Protein AF-A0A0C5XQS7-F1 (afdb_monomer_lite)

Structure (mmCIF, N/CA/C/O backbone):
data_AF-A0A0C5XQS7-F1
#
_entry.id   AF-A0A0C5XQS7-F1
#
loop_
_atom_site.group_PDB
_atom_site.id
_atom_site.type_symbol
_atom_site.label_atom_id
_atom_site.label_alt_id
_atom_site.label_comp_id
_atom_site.label_asym_id
_atom_site.label_entity_id
_atom_site.label_seq_id
_atom_site.pdbx_PDB_ins_code
_atom_site.Cartn_x
_atom_site.Cartn_y
_atom_site.Cartn_z
_atom_site.occupancy
_atom_site.B_iso_or_equiv
_atom_site.auth_seq_id
_atom_site.auth_comp_id
_atom_site.auth_asym_id
_atom_site.auth_atom_id
_atom_site.pdbx_PDB_model_num
ATOM 1 N N . MET A 1 1 ? -10.582 -86.153 -12.469 1.00 36.62 1 MET A N 1
ATOM 2 C CA . MET A 1 1 ? -10.926 -86.453 -11.062 1.00 36.62 1 MET A CA 1
ATOM 3 C C . MET A 1 1 ? -11.715 -85.274 -10.501 1.00 36.62 1 MET A C 1
ATOM 5 O O . MET A 1 1 ? -11.210 -84.162 -10.511 1.00 36.62 1 MET A O 1
ATOM 9 N N . LYS A 1 2 ? -12.982 -85.520 -10.139 1.00 46.34 2 LYS A N 1
ATOM 10 C CA . LYS A 1 2 ? -13.904 -84.627 -9.406 1.00 46.34 2 LYS A CA 1
ATOM 11 C C . LYS A 1 2 ? -13.513 -84.596 -7.933 1.00 46.34 2 LYS A C 1
ATOM 13 O O . LYS A 1 2 ? -13.362 -85.699 -7.440 1.00 46.34 2 LYS A O 1
ATOM 18 N N . TRP A 1 3 ? -13.504 -83.434 -7.273 1.00 30.58 3 TRP A N 1
ATOM 19 C CA . TRP A 1 3 ? -13.886 -83.211 -5.857 1.00 30.58 3 TRP A CA 1
ATOM 20 C C . TRP A 1 3 ? -14.180 -81.699 -5.713 1.00 30.58 3 TRP A C 1
ATOM 22 O O . TRP A 1 3 ? -13.310 -80.886 -5.998 1.00 30.58 3 TRP A O 1
ATOM 32 N N . SER A 1 4 ? -15.439 -81.256 -5.644 1.00 37.06 4 SER A N 1
ATOM 33 C CA . SER A 1 4 ? -16.360 -81.236 -4.487 1.00 37.06 4 SER A CA 1
ATOM 34 C C . SER A 1 4 ? -16.027 -80.131 -3.475 1.00 37.06 4 SER A C 1
ATOM 36 O O . SER A 1 4 ? -15.022 -80.192 -2.776 1.00 37.06 4 SER A O 1
ATOM 38 N N . ALA A 1 5 ? -16.911 -79.129 -3.412 1.00 50.88 5 ALA A N 1
ATOM 39 C CA . ALA A 1 5 ? -16.928 -78.041 -2.433 1.00 50.88 5 ALA A CA 1
ATOM 40 C C . ALA A 1 5 ? -17.350 -78.514 -1.029 1.00 50.88 5 ALA A C 1
ATOM 42 O O . ALA A 1 5 ? -18.028 -79.537 -0.909 1.00 50.88 5 ALA A O 1
ATOM 43 N N . PRO A 1 6 ? -17.067 -77.709 0.012 1.00 53.44 6 PRO A N 1
ATOM 44 C CA . PRO A 1 6 ? -17.957 -77.626 1.172 1.00 53.44 6 PRO A CA 1
ATOM 45 C C . PRO A 1 6 ? -18.163 -76.135 1.598 1.00 53.44 6 PRO A C 1
ATOM 47 O O . PRO A 1 6 ? -17.759 -75.234 0.860 1.00 53.44 6 PRO A O 1
ATOM 50 N N . PRO A 1 7 ? -18.911 -75.803 2.671 1.00 48.75 7 PRO A N 1
ATOM 51 C CA . PRO A 1 7 ? -20.160 -75.063 2.524 1.00 48.75 7 PRO A CA 1
ATOM 52 C C . PRO A 1 7 ? -20.148 -73.685 3.216 1.00 48.75 7 PRO A C 1
ATOM 54 O O . PRO A 1 7 ? -19.332 -73.381 4.077 1.00 48.75 7 PRO A O 1
ATOM 57 N N . VAL A 1 8 ? -21.129 -72.870 2.824 1.00 50.94 8 VAL A N 1
ATOM 58 C CA . VAL A 1 8 ? -21.847 -71.834 3.590 1.00 50.94 8 VAL A CA 1
ATOM 59 C C . VAL A 1 8 ? -21.204 -71.349 4.903 1.00 50.94 8 VAL A C 1
ATOM 61 O O . VAL A 1 8 ? -21.336 -71.976 5.949 1.00 50.94 8 VAL A O 1
ATOM 64 N N . ALA A 1 9 ? -20.729 -70.102 4.890 1.00 40.94 9 ALA A N 1
ATOM 65 C CA . ALA A 1 9 ? -20.755 -69.233 6.065 1.00 40.94 9 ALA A CA 1
ATOM 66 C C . ALA A 1 9 ? -21.506 -67.939 5.721 1.00 40.94 9 ALA A C 1
ATOM 68 O O . ALA A 1 9 ? -20.942 -66.925 5.318 1.00 40.94 9 ALA A O 1
ATOM 69 N N . ARG A 1 10 ? -22.829 -68.001 5.889 1.00 50.03 10 ARG A N 1
ATOM 70 C CA . ARG A 1 10 ? -23.712 -66.843 6.064 1.00 50.03 10 ARG A CA 1
ATOM 71 C C . ARG A 1 10 ? -23.214 -66.047 7.276 1.00 50.03 10 ARG A C 1
ATOM 73 O O . ARG A 1 10 ? -23.346 -66.531 8.396 1.00 50.03 10 ARG A O 1
ATOM 80 N N . LYS A 1 11 ? -22.726 -64.820 7.087 1.00 43.22 11 LYS A N 1
ATOM 81 C CA . LYS A 1 11 ? -22.719 -63.807 8.153 1.00 43.22 11 LYS A CA 1
ATOM 82 C C . LYS A 1 11 ? -23.134 -62.443 7.604 1.00 43.22 11 LYS A C 1
ATOM 84 O O . LYS A 1 11 ? -22.371 -61.753 6.946 1.00 43.22 11 LYS A O 1
ATOM 89 N N . PHE A 1 12 ? -24.399 -62.135 7.881 1.00 37.84 12 PHE A N 1
ATOM 90 C CA . PHE A 1 12 ? -24.913 -60.834 8.301 1.00 37.84 12 PHE A CA 1
ATOM 91 C C . PHE A 1 12 ? -24.369 -59.590 7.589 1.00 37.84 12 PHE A C 1
ATOM 93 O O . PHE A 1 12 ? -23.399 -58.959 8.001 1.00 37.84 12 PHE A O 1
ATOM 100 N N . SER A 1 13 ? -25.132 -59.145 6.594 1.00 49.50 13 SER A N 1
ATOM 101 C CA . SER A 1 13 ? -25.256 -57.729 6.269 1.00 49.50 13 SER A CA 1
ATOM 102 C C . SER A 1 13 ? -25.958 -57.025 7.432 1.00 49.50 13 SER A C 1
ATOM 104 O O . SER A 1 13 ? -27.162 -57.187 7.564 1.00 49.50 13 SER A O 1
ATOM 106 N N . LEU A 1 14 ? -25.237 -56.284 8.276 1.00 47.97 14 LEU A N 1
ATOM 107 C CA . LEU A 1 14 ? -25.772 -55.220 9.147 1.00 47.97 14 LEU A CA 1
ATOM 108 C C . LEU A 1 14 ? -24.596 -54.537 9.857 1.00 47.97 14 LEU A C 1
ATOM 110 O O . LEU A 1 14 ? -24.114 -54.994 10.884 1.00 47.97 14 LEU A O 1
ATOM 114 N N . GLY A 1 15 ? -24.105 -53.443 9.279 1.00 43.59 15 GLY A N 1
ATOM 115 C CA . GLY A 1 15 ? -23.045 -52.641 9.902 1.00 43.59 15 GLY A CA 1
ATOM 116 C C . GLY A 1 15 ? -22.706 -51.346 9.167 1.00 43.59 15 GLY A C 1
ATOM 117 O O . GLY A 1 15 ? -22.199 -50.409 9.764 1.00 43.59 15 GLY A O 1
ATOM 118 N N . ALA A 1 16 ? -23.059 -51.216 7.887 1.00 44.06 16 ALA A N 1
ATOM 119 C CA . ALA A 1 16 ? -22.638 -50.072 7.073 1.00 44.06 16 ALA A CA 1
ATOM 120 C C . ALA A 1 16 ? -23.610 -48.868 7.061 1.00 44.06 16 ALA A C 1
ATOM 122 O O . ALA A 1 16 ? -23.605 -48.099 6.100 1.00 44.06 16 ALA A O 1
ATOM 123 N N . ARG A 1 17 ? -24.477 -48.691 8.074 1.00 45.00 17 ARG A N 1
ATOM 124 C CA . ARG A 1 17 ? -25.422 -47.547 8.113 1.00 45.00 17 ARG A CA 1
ATOM 125 C C . ARG A 1 17 ? -25.330 -46.629 9.331 1.00 45.00 17 ARG A C 1
ATOM 127 O O . ARG A 1 17 ? -25.924 -45.560 9.272 1.00 45.00 17 ARG A O 1
ATOM 134 N N . PHE A 1 18 ? -24.562 -46.963 10.369 1.00 41.91 18 PHE A N 1
ATOM 135 C CA . PHE A 1 18 ? -24.505 -46.133 11.585 1.00 41.91 18 PHE A CA 1
ATOM 136 C C . PHE A 1 18 ? -23.323 -45.150 11.661 1.00 41.91 18 PHE A C 1
ATOM 138 O O . PHE A 1 18 ? -23.345 -44.243 12.484 1.00 41.91 18 PHE A O 1
ATOM 145 N N . ASP A 1 19 ? -22.335 -45.238 10.765 1.00 44.16 19 ASP A N 1
ATOM 146 C CA . ASP A 1 19 ? -21.133 -44.379 10.827 1.00 44.16 19 ASP A CA 1
ATOM 147 C C . ASP A 1 19 ? -21.217 -43.087 9.991 1.00 44.16 19 ASP A C 1
ATOM 149 O O . ASP A 1 19 ? -20.475 -42.127 10.205 1.00 44.16 19 ASP A O 1
ATOM 153 N N . ARG A 1 20 ? -22.134 -43.012 9.015 1.00 42.62 20 ARG A N 1
ATOM 154 C CA . ARG A 1 20 ? -22.239 -41.826 8.139 1.00 42.62 20 ARG A CA 1
ATOM 155 C C . ARG A 1 20 ? -23.001 -40.659 8.757 1.00 42.62 20 ARG A C 1
ATOM 157 O O . ARG A 1 20 ? -22.821 -39.534 8.293 1.00 42.62 20 ARG A O 1
ATOM 164 N N . GLN A 1 21 ? -23.838 -40.902 9.765 1.00 44.25 21 GLN A N 1
ATOM 165 C CA . GLN A 1 21 ? -24.705 -39.862 10.322 1.00 44.25 21 GLN A CA 1
ATOM 166 C C . GLN A 1 21 ? -24.027 -39.075 11.457 1.00 44.25 21 GLN A C 1
ATOM 168 O O . GLN A 1 21 ? -24.190 -37.863 11.511 1.00 44.25 21 GLN A O 1
ATOM 173 N N . GLY A 1 22 ? -23.160 -39.702 12.264 1.00 41.41 22 GLY A N 1
ATOM 174 C CA . GLY A 1 22 ? -22.398 -39.005 13.315 1.00 41.41 22 GLY A CA 1
ATOM 175 C C . GLY A 1 22 ? -21.262 -38.112 12.794 1.00 41.41 22 GLY A C 1
ATOM 176 O O . GLY A 1 22 ? -20.973 -37.062 13.364 1.00 41.41 22 GLY A O 1
ATOM 177 N N . ARG A 1 23 ? -20.642 -38.472 11.661 1.00 43.72 23 ARG A N 1
ATOM 178 C CA . ARG A 1 23 ? -19.501 -37.722 11.101 1.00 43.72 23 ARG A CA 1
ATOM 179 C C . ARG A 1 23 ? -19.906 -36.422 10.388 1.00 43.72 23 ARG A C 1
ATOM 181 O O . ARG A 1 23 ? -19.076 -35.531 10.232 1.00 43.72 23 ARG A O 1
ATOM 188 N N . ARG A 1 24 ? -21.170 -36.291 9.962 1.00 42.47 24 ARG A N 1
ATOM 189 C CA . ARG A 1 24 ? -21.701 -35.051 9.363 1.00 42.47 24 ARG A CA 1
ATOM 190 C C . ARG A 1 24 ? -22.059 -33.995 10.410 1.00 42.47 24 ARG A C 1
ATOM 192 O O . ARG A 1 24 ? -21.851 -32.817 10.138 1.00 42.47 24 ARG A O 1
ATOM 199 N N . SER A 1 25 ? -22.515 -34.402 11.594 1.00 44.28 25 SER A N 1
ATOM 200 C CA . SER A 1 25 ? -22.859 -33.468 12.673 1.00 44.28 25 SER A CA 1
ATOM 201 C C . SER A 1 25 ? -21.610 -32.832 13.303 1.00 44.28 25 SER A C 1
ATOM 203 O O . SER A 1 25 ? -21.549 -31.618 13.432 1.00 44.28 25 SER A O 1
ATOM 205 N N . GLY A 1 26 ? -20.539 -33.602 13.544 1.00 43.22 26 GLY A N 1
ATOM 206 C CA . GLY A 1 26 ? -19.315 -33.067 14.169 1.00 43.22 26 GLY A CA 1
ATOM 207 C C . GLY A 1 26 ? -18.519 -32.054 13.324 1.00 43.22 26 GLY A C 1
ATOM 208 O O . GLY A 1 26 ? -17.901 -31.144 13.870 1.00 43.22 26 GLY A O 1
ATOM 209 N N . LEU A 1 27 ? -18.541 -32.169 11.990 1.00 48.28 27 LEU A N 1
ATOM 210 C CA . LEU A 1 27 ? -17.873 -31.216 11.084 1.00 48.28 27 LEU A CA 1
ATOM 211 C C . LEU A 1 27 ? -18.680 -29.925 10.884 1.00 48.28 27 LEU A C 1
ATOM 213 O O . LEU A 1 27 ? -18.092 -28.850 10.742 1.00 48.28 27 LEU A O 1
ATOM 217 N N . ALA A 1 28 ? -20.014 -30.021 10.893 1.00 48.41 28 ALA A N 1
ATOM 218 C CA . ALA A 1 28 ? -20.889 -28.854 10.866 1.00 48.41 28 ALA A CA 1
ATOM 219 C C . ALA A 1 28 ? -20.729 -28.037 12.155 1.00 48.41 28 ALA A C 1
ATOM 221 O O . ALA A 1 28 ? -20.501 -26.826 12.075 1.00 48.41 28 ALA A O 1
ATOM 222 N N . ASP A 1 29 ? -20.717 -28.717 13.305 1.00 53.66 29 ASP A N 1
ATOM 223 C CA . ASP A 1 29 ? -20.539 -28.098 14.615 1.00 53.66 29 ASP A CA 1
ATOM 224 C C . ASP A 1 29 ? -19.143 -27.478 14.756 1.00 53.66 29 ASP A C 1
ATOM 226 O O . ASP A 1 29 ? -19.046 -26.296 15.061 1.00 53.66 29 ASP A O 1
ATOM 230 N N . ALA A 1 30 ? -18.049 -28.165 14.414 1.00 52.53 30 ALA A N 1
ATOM 231 C CA . ALA A 1 30 ? -16.708 -27.568 14.505 1.00 52.53 30 ALA A CA 1
ATOM 232 C C . ALA A 1 30 ? -16.544 -26.286 13.653 1.00 52.53 30 ALA A C 1
ATOM 234 O O . ALA A 1 30 ? -15.882 -25.333 14.073 1.00 52.53 30 ALA A O 1
ATOM 235 N N . SER A 1 31 ? -17.178 -26.222 12.472 1.00 54.12 31 SER A N 1
ATOM 236 C CA . SER A 1 31 ? -17.165 -25.010 11.639 1.00 54.12 31 SER A CA 1
ATOM 237 C C . SER A 1 31 ? -18.050 -23.892 12.204 1.00 54.12 31 SER A C 1
ATOM 239 O O . SER A 1 31 ? -17.702 -22.715 12.091 1.00 54.12 31 SER A O 1
ATOM 241 N N . ALA A 1 32 ? -19.179 -24.252 12.824 1.00 55.12 32 ALA A N 1
ATOM 242 C CA . ALA A 1 32 ? -20.096 -23.316 13.459 1.00 55.12 32 ALA A CA 1
ATOM 243 C C . ALA A 1 32 ? -19.483 -22.733 14.733 1.00 55.12 32 ALA A C 1
ATOM 245 O O . ALA A 1 32 ? -19.565 -21.528 14.931 1.00 55.12 32 ALA A O 1
ATOM 246 N N . TRP A 1 33 ? -18.778 -23.546 15.521 1.00 54.06 33 TRP A N 1
ATOM 247 C CA . TRP A 1 33 ? -17.999 -23.107 16.673 1.00 54.06 33 TRP A CA 1
ATOM 248 C C . TRP A 1 33 ? -16.859 -22.181 16.247 1.00 54.06 33 TRP A C 1
ATOM 250 O O . TRP A 1 33 ? -16.778 -21.082 16.772 1.00 54.06 33 TRP A O 1
ATOM 260 N N . MET A 1 34 ? -16.059 -22.509 15.223 1.00 57.78 34 MET A N 1
ATOM 261 C CA . MET A 1 34 ? -15.014 -21.586 14.740 1.00 57.78 34 MET A CA 1
ATOM 262 C C . MET A 1 34 ? -15.573 -20.247 14.233 1.00 57.78 34 MET A C 1
ATOM 264 O O . MET A 1 34 ? -14.993 -19.194 14.498 1.00 57.78 34 MET A O 1
ATOM 268 N N . LYS A 1 35 ? -16.718 -20.261 13.540 1.00 58.69 35 LYS A N 1
ATOM 269 C CA . LYS A 1 35 ? -17.396 -19.032 13.096 1.00 58.69 35 LYS A CA 1
ATOM 270 C C . LYS A 1 35 ? -18.009 -18.261 14.263 1.00 58.69 35 LYS A C 1
ATOM 272 O O . LYS A 1 35 ? -17.884 -17.043 14.299 1.00 58.69 35 LYS A O 1
ATOM 277 N N . ALA A 1 36 ? -18.628 -18.948 15.220 1.00 60.62 36 ALA A N 1
ATOM 278 C CA . ALA A 1 36 ? -19.215 -18.346 16.409 1.00 60.62 36 ALA A CA 1
ATOM 279 C C . ALA A 1 36 ? -18.137 -17.744 17.311 1.00 60.62 36 ALA A C 1
ATOM 281 O O . ALA A 1 36 ? -18.306 -16.622 17.761 1.00 60.62 36 ALA A O 1
ATOM 282 N N . THR A 1 37 ? -16.994 -18.407 17.500 1.00 62.12 37 THR A N 1
ATOM 283 C CA . THR A 1 37 ? -15.854 -17.866 18.250 1.00 62.12 37 THR A CA 1
ATOM 284 C C . THR A 1 37 ? -15.210 -16.685 17.519 1.00 62.12 37 THR A C 1
ATOM 286 O O . THR A 1 37 ? -14.879 -15.694 18.159 1.00 62.12 37 THR A O 1
ATOM 289 N N . ALA A 1 38 ? -15.100 -16.719 16.185 1.00 59.88 38 ALA A N 1
ATOM 290 C CA . ALA A 1 38 ? -14.619 -15.573 15.405 1.00 59.88 38 ALA A CA 1
ATOM 291 C C . ALA A 1 38 ? -15.570 -14.361 15.494 1.00 59.88 38 ALA A C 1
ATOM 293 O O . ALA A 1 38 ? -15.118 -13.229 15.666 1.00 59.88 38 ALA A O 1
ATOM 294 N N . LEU A 1 39 ? -16.884 -14.596 15.429 1.00 62.25 39 LEU A N 1
ATOM 295 C CA . LEU A 1 39 ? -17.913 -13.565 15.603 1.00 62.25 39 LEU A CA 1
ATOM 296 C C . LEU A 1 39 ? -17.984 -13.057 17.050 1.00 62.25 39 LEU A C 1
ATOM 298 O O . LEU A 1 39 ? -18.188 -11.868 17.271 1.00 62.25 39 LEU A O 1
ATOM 302 N N . PHE A 1 40 ? -17.757 -13.928 18.031 1.00 59.16 40 PHE A N 1
ATOM 303 C CA . PHE A 1 40 ? -17.725 -13.589 19.450 1.00 59.16 40 PHE A CA 1
ATOM 304 C C . PHE A 1 40 ? -16.472 -12.786 19.817 1.00 59.16 40 PHE A C 1
ATOM 306 O O . PHE A 1 40 ? -16.584 -11.818 20.556 1.00 59.16 40 PHE A O 1
ATOM 313 N N . CYS A 1 41 ? -15.306 -13.079 19.230 1.00 56.75 41 CYS A N 1
ATOM 314 C CA . CYS A 1 41 ? -14.123 -12.216 19.340 1.00 56.75 41 CYS A CA 1
ATOM 315 C C . CYS A 1 41 ? -14.360 -10.835 18.710 1.00 56.75 41 CYS A C 1
ATOM 317 O O . CYS A 1 41 ? -13.947 -9.827 19.275 1.00 56.75 41 CYS A O 1
ATOM 319 N N . LEU A 1 42 ? -15.060 -10.761 17.573 1.00 58.41 42 LEU A N 1
ATOM 320 C CA . LEU A 1 42 ? -15.437 -9.480 16.962 1.00 58.41 42 LEU A CA 1
ATOM 321 C C . LEU A 1 42 ? -16.422 -8.685 17.836 1.00 58.41 42 LEU A C 1
ATOM 323 O O . LEU A 1 42 ? -16.305 -7.463 17.919 1.00 58.41 42 LEU A O 1
ATOM 327 N N . ALA A 1 43 ? -17.358 -9.369 18.500 1.00 58.41 43 ALA A N 1
ATOM 328 C CA . ALA A 1 43 ? -18.363 -8.754 19.366 1.00 58.41 43 ALA A CA 1
ATOM 329 C C . ALA A 1 43 ? -17.815 -8.350 20.746 1.00 58.41 43 ALA A C 1
ATOM 331 O O . ALA A 1 43 ? -18.192 -7.299 21.259 1.00 58.41 43 ALA A O 1
ATOM 332 N N . LEU A 1 44 ? -16.922 -9.149 21.340 1.00 57.44 44 LEU A N 1
ATOM 333 C CA . LEU A 1 44 ? -16.369 -8.896 22.672 1.00 57.44 44 LEU A CA 1
ATOM 334 C C . LEU A 1 44 ? -15.140 -7.988 22.674 1.00 57.44 44 LEU A C 1
ATOM 336 O O . LEU A 1 44 ? -14.973 -7.221 23.618 1.00 57.44 44 LEU A O 1
ATOM 340 N N . CYS A 1 45 ? -14.264 -8.059 21.665 1.00 54.34 45 CYS A N 1
ATOM 341 C CA . CYS A 1 45 ? -13.009 -7.307 21.714 1.00 54.34 45 CYS A CA 1
ATOM 342 C C . CYS A 1 45 ? -13.100 -5.887 21.157 1.00 54.34 45 CYS A C 1
ATOM 344 O O . CYS A 1 45 ? -12.117 -5.163 21.287 1.00 54.34 45 CYS A O 1
ATOM 346 N N . ALA A 1 46 ? -14.204 -5.476 20.517 1.00 52.41 46 ALA A N 1
ATOM 347 C CA . ALA A 1 46 ? -14.271 -4.191 19.808 1.00 52.41 46 ALA A CA 1
ATOM 348 C C . ALA A 1 46 ? -12.977 -3.907 19.010 1.00 52.41 46 ALA A C 1
ATOM 350 O O . ALA A 1 46 ? -12.513 -2.769 18.945 1.00 52.41 46 ALA A O 1
ATOM 351 N N . CYS A 1 47 ? -12.368 -4.959 18.436 1.00 58.00 47 CYS A N 1
ATOM 352 C CA . CYS A 1 47 ? -11.170 -4.868 17.613 1.00 58.00 47 CYS A CA 1
ATOM 353 C C . CYS A 1 47 ? -11.580 -4.207 16.304 1.00 58.00 47 CYS A C 1
ATOM 355 O O . CYS A 1 47 ? -11.784 -4.869 15.287 1.00 58.00 47 CYS A O 1
ATOM 357 N N . ARG A 1 48 ? -11.778 -2.890 16.344 1.00 63.78 48 ARG A N 1
ATOM 358 C CA . ARG A 1 48 ? -11.876 -2.105 15.131 1.00 63.78 48 ARG A CA 1
ATOM 359 C C . ARG A 1 48 ? -10.499 -2.172 14.483 1.00 63.78 48 ARG A C 1
ATOM 361 O O . ARG A 1 48 ? -9.541 -1.726 15.118 1.00 63.78 48 ARG A O 1
ATOM 368 N N . PRO A 1 49 ? -10.386 -2.764 13.281 1.00 73.12 49 PRO A N 1
ATOM 369 C CA . PRO A 1 49 ? -9.131 -2.726 12.555 1.00 73.12 49 PRO A CA 1
ATOM 370 C C . PRO A 1 49 ? -8.730 -1.265 12.396 1.00 73.12 49 PRO A C 1
ATOM 372 O O . PRO A 1 49 ? -9.590 -0.396 12.197 1.00 73.12 49 PRO A O 1
ATOM 375 N N . SER A 1 50 ? -7.437 -1.003 12.526 1.00 84.25 50 SER A N 1
ATOM 376 C CA . SER A 1 50 ? -6.930 0.351 12.368 1.00 84.25 50 SER A CA 1
ATOM 377 C C . SER A 1 50 ? -7.155 0.839 10.928 1.00 84.25 50 SER A C 1
ATOM 379 O O . SER A 1 50 ? -7.404 0.048 10.010 1.00 84.25 50 SER A O 1
ATOM 381 N N . GLU A 1 51 ? -7.123 2.151 10.704 1.00 85.94 51 GLU A N 1
ATOM 382 C CA . GLU A 1 51 ? -7.331 2.718 9.367 1.00 85.94 51 GLU A CA 1
ATOM 383 C C . GLU A 1 51 ? -6.277 2.185 8.379 1.00 85.94 51 GLU A C 1
ATOM 385 O O . GLU A 1 51 ? -6.601 1.824 7.244 1.00 85.94 51 GLU A O 1
ATOM 390 N N . ALA A 1 52 ? -5.031 2.047 8.837 1.00 88.06 52 ALA A N 1
ATOM 391 C CA . ALA A 1 52 ? -3.921 1.478 8.090 1.00 88.06 52 ALA A CA 1
ATOM 392 C C . ALA A 1 52 ? -4.110 -0.018 7.809 1.00 88.06 52 ALA A C 1
ATOM 394 O O . ALA A 1 52 ? -3.802 -0.467 6.703 1.00 88.06 52 ALA A O 1
ATOM 395 N N . GLU A 1 53 ? -4.655 -0.792 8.754 1.00 91.06 53 GLU A N 1
ATOM 396 C CA . GLU A 1 53 ? -4.993 -2.202 8.519 1.00 91.06 53 GLU A CA 1
ATOM 397 C C . GLU A 1 53 ? -6.087 -2.354 7.471 1.00 91.06 53 GLU A C 1
ATOM 399 O O . GLU A 1 53 ? -5.959 -3.171 6.555 1.00 91.06 53 GLU A O 1
ATOM 404 N N . LEU A 1 54 ? -7.140 -1.542 7.568 1.00 90.56 54 LEU A N 1
ATOM 405 C CA . LEU A 1 54 ? -8.228 -1.547 6.601 1.00 90.56 54 LEU A CA 1
ATOM 406 C C . LEU A 1 54 ? -7.717 -1.167 5.203 1.00 90.56 54 LEU A C 1
ATOM 408 O O . LEU A 1 54 ? -8.112 -1.783 4.210 1.00 90.56 54 LEU A O 1
ATOM 412 N N . LEU A 1 55 ? -6.831 -0.172 5.120 1.00 90.50 55 LEU A N 1
ATOM 413 C CA . LEU A 1 55 ? -6.212 0.264 3.872 1.00 90.50 55 LEU A CA 1
ATOM 414 C C . LEU A 1 55 ? -5.331 -0.839 3.268 1.00 90.50 55 LEU A C 1
ATOM 416 O O . LEU A 1 55 ? -5.488 -1.174 2.093 1.00 90.50 55 LEU A O 1
ATOM 420 N N . GLU A 1 56 ? -4.459 -1.456 4.071 1.00 90.94 56 GLU A N 1
ATOM 421 C CA . GLU A 1 56 ? -3.592 -2.554 3.629 1.00 90.94 56 GLU A CA 1
ATOM 422 C C . GLU A 1 56 ? -4.419 -3.767 3.167 1.00 90.94 56 GLU A C 1
ATOM 424 O O . GLU A 1 56 ? -4.100 -4.387 2.149 1.00 90.94 56 GLU A O 1
ATOM 429 N N . GLN A 1 57 ? -5.519 -4.082 3.858 1.00 90.75 57 GLN A N 1
ATOM 430 C CA . GLN A 1 57 ? -6.414 -5.177 3.489 1.00 90.75 57 GLN A CA 1
ATOM 431 C C . GLN A 1 57 ? -7.177 -4.892 2.190 1.00 90.75 57 GLN A C 1
ATOM 433 O O . GLN A 1 57 ? -7.261 -5.772 1.331 1.00 90.75 57 GLN A O 1
ATOM 438 N N . LYS A 1 58 ? -7.717 -3.678 2.021 1.00 90.00 58 LYS A N 1
ATOM 439 C CA . LYS A 1 58 ? -8.401 -3.269 0.783 1.00 90.00 58 LYS A CA 1
ATOM 440 C C . LYS A 1 58 ? -7.462 -3.341 -0.413 1.00 90.00 58 LYS A C 1
ATOM 442 O O . LYS A 1 58 ? -7.843 -3.905 -1.434 1.00 90.00 58 LYS A O 1
ATOM 447 N N . TYR A 1 59 ? -6.241 -2.836 -0.259 1.00 90.50 59 TYR A N 1
ATOM 448 C CA . TYR A 1 59 ? -5.225 -2.882 -1.304 1.00 90.50 59 TYR A CA 1
ATOM 449 C C . TYR A 1 59 ? -4.828 -4.318 -1.663 1.00 90.50 59 TYR A C 1
ATOM 451 O O . TYR A 1 59 ? -4.821 -4.685 -2.832 1.00 90.50 59 TYR A O 1
ATOM 459 N N . ARG A 1 60 ? -4.566 -5.185 -0.676 1.00 89.75 60 ARG A N 1
ATOM 460 C CA . ARG A 1 60 ? -4.281 -6.601 -0.971 1.00 89.75 60 ARG A CA 1
ATOM 461 C C . ARG A 1 60 ? -5.431 -7.267 -1.708 1.00 89.75 60 ARG A C 1
ATOM 463 O O . ARG A 1 60 ? -5.211 -7.920 -2.719 1.00 89.75 60 AR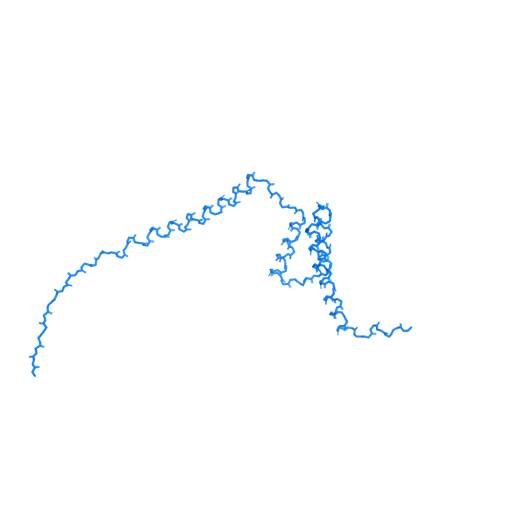G A O 1
ATOM 470 N N . ARG A 1 61 ? -6.660 -7.040 -1.245 1.00 90.81 61 ARG A N 1
ATOM 471 C CA . ARG A 1 61 ? -7.853 -7.597 -1.876 1.00 90.81 61 ARG A CA 1
ATOM 472 C C . ARG A 1 61 ? -8.038 -7.084 -3.306 1.00 90.81 61 ARG A C 1
ATOM 474 O O . ARG A 1 61 ? -8.478 -7.854 -4.152 1.00 90.81 61 ARG A O 1
ATOM 481 N N . SER A 1 62 ? -7.713 -5.822 -3.594 1.00 87.00 62 SER A N 1
ATOM 482 C CA . SER A 1 62 ? -7.811 -5.291 -4.957 1.00 87.00 62 SER A CA 1
ATOM 483 C C . SER A 1 62 ? -6.752 -5.887 -5.884 1.00 87.00 62 SER A C 1
ATOM 485 O O . SER A 1 62 ? -7.068 -6.231 -7.022 1.00 87.00 62 SER A O 1
ATOM 487 N N . VAL A 1 63 ? -5.531 -6.091 -5.387 1.00 89.19 63 VAL A N 1
ATOM 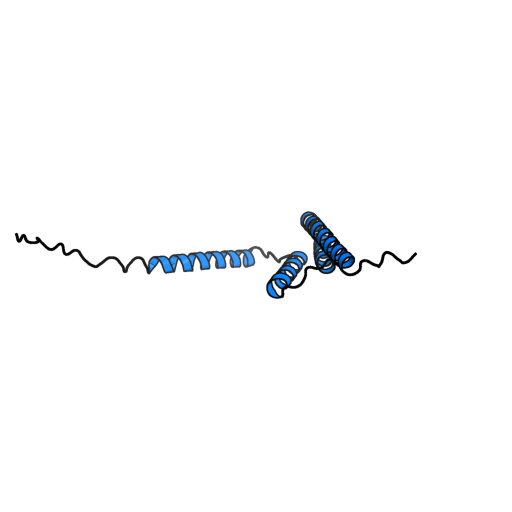488 C CA . VAL A 1 63 ? -4.463 -6.796 -6.109 1.00 89.19 63 VAL A CA 1
ATOM 489 C C . VAL A 1 63 ? -4.859 -8.246 -6.391 1.00 89.19 63 VAL A C 1
ATOM 491 O O . VAL A 1 63 ? -4.702 -8.702 -7.519 1.00 89.19 63 VAL A O 1
ATOM 494 N N . ASP A 1 64 ? -5.412 -8.952 -5.403 1.00 89.81 64 ASP A N 1
ATOM 495 C CA . ASP A 1 64 ? -5.764 -10.369 -5.532 1.00 89.81 64 ASP A CA 1
ATOM 496 C C . ASP A 1 64 ? -6.966 -10.596 -6.467 1.00 89.81 64 ASP A C 1
ATOM 498 O O . ASP A 1 64 ? -6.958 -11.533 -7.260 1.00 89.81 64 ASP A O 1
ATOM 502 N N . ILE A 1 65 ? -7.999 -9.746 -6.392 1.00 86.81 65 ILE A N 1
ATOM 503 C CA . ILE A 1 65 ? -9.234 -9.907 -7.182 1.00 86.81 65 ILE A CA 1
ATOM 504 C C . ILE A 1 65 ? -9.086 -9.332 -8.590 1.00 86.81 65 ILE A C 1
ATOM 506 O O . ILE A 1 65 ? -9.495 -9.964 -9.560 1.00 86.81 65 ILE A O 1
ATOM 510 N N . TYR A 1 66 ? -8.544 -8.120 -8.705 1.00 85.00 66 TYR A N 1
ATOM 511 C CA . TYR A 1 66 ? -8.520 -7.382 -9.970 1.00 85.00 66 TYR A CA 1
ATOM 512 C C . TYR A 1 66 ? -7.162 -7.449 -10.668 1.00 85.00 66 TYR A C 1
ATOM 514 O O . TYR A 1 66 ? -6.977 -6.811 -11.702 1.00 85.00 66 TYR A O 1
ATOM 522 N N . GLY A 1 67 ? -6.190 -8.171 -10.101 1.00 82.69 67 GLY A N 1
ATOM 523 C CA . GLY A 1 67 ? -4.840 -8.254 -10.654 1.00 82.69 67 GLY A CA 1
ATOM 524 C C . GLY A 1 67 ? -4.137 -6.896 -10.728 1.00 82.69 67 GLY A C 1
ATOM 525 O O . GLY A 1 67 ? -3.239 -6.721 -11.553 1.00 82.69 67 GLY A O 1
ATOM 526 N N . GLN A 1 68 ? -4.552 -5.915 -9.912 1.00 78.88 68 GLN A N 1
ATOM 527 C CA . GLN A 1 68 ? -3.962 -4.578 -9.931 1.00 78.88 68 GLN A CA 1
ATOM 528 C C . GLN A 1 68 ? -2.451 -4.659 -9.690 1.00 78.88 68 GLN A C 1
ATOM 530 O O . GLN A 1 68 ? -1.971 -5.371 -8.802 1.00 78.88 68 GLN A O 1
ATOM 535 N N . ARG A 1 69 ? -1.676 -3.914 -10.487 1.00 76.94 69 ARG A N 1
ATOM 536 C CA . ARG A 1 69 ? -0.234 -3.806 -10.262 1.00 76.94 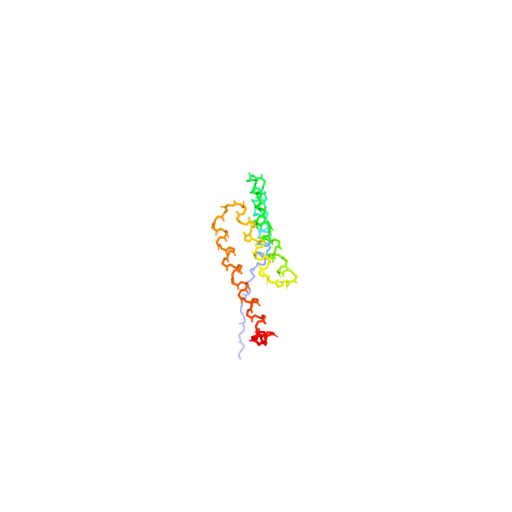69 ARG A CA 1
ATOM 537 C C . ARG A 1 69 ? 0.003 -3.093 -8.943 1.00 76.94 69 ARG A C 1
ATOM 539 O O . ARG A 1 69 ? -0.530 -2.017 -8.711 1.00 76.94 69 ARG A O 1
ATOM 546 N N . ARG A 1 70 ? 0.879 -3.675 -8.126 1.00 85.75 70 ARG A N 1
ATOM 547 C CA . ARG A 1 70 ? 1.401 -2.983 -6.952 1.00 85.75 70 ARG A CA 1
ATOM 548 C C . ARG A 1 70 ? 2.178 -1.756 -7.403 1.00 85.75 70 ARG A C 1
ATOM 550 O O . ARG A 1 70 ? 3.100 -1.929 -8.203 1.00 85.75 70 ARG A O 1
ATOM 557 N N . SER A 1 71 ? 1.842 -0.581 -6.881 1.00 90.81 71 SER A N 1
ATOM 558 C CA . SER A 1 71 ? 2.554 0.653 -7.204 1.00 90.81 71 SER A CA 1
ATOM 559 C C . SER A 1 71 ? 3.352 1.208 -6.030 1.00 90.81 71 SER A C 1
ATOM 561 O O . SER A 1 71 ? 3.030 0.967 -4.864 1.00 90.81 71 SER A O 1
ATOM 563 N N . CYS A 1 72 ? 4.419 1.949 -6.334 1.00 93.12 72 CYS A N 1
ATOM 564 C CA . CYS A 1 72 ? 5.171 2.716 -5.342 1.00 93.12 72 CYS A CA 1
ATOM 565 C C . CYS A 1 72 ? 4.255 3.697 -4.595 1.00 93.12 72 CYS A C 1
ATOM 567 O O . CYS A 1 72 ? 4.354 3.833 -3.375 1.00 93.12 72 CYS A O 1
ATOM 569 N N . ALA A 1 73 ? 3.323 4.331 -5.314 1.00 91.81 73 ALA A N 1
ATOM 570 C CA . ALA A 1 73 ? 2.367 5.275 -4.748 1.00 91.81 73 ALA A CA 1
ATOM 571 C C . ALA A 1 73 ? 1.411 4.609 -3.743 1.00 91.81 73 ALA A C 1
ATOM 573 O O . ALA A 1 73 ? 1.192 5.149 -2.659 1.00 91.81 73 ALA A O 1
ATOM 574 N N . ASP A 1 74 ? 0.899 3.416 -4.052 1.00 91.06 74 ASP A N 1
ATOM 575 C CA . ASP A 1 74 ? -0.009 2.691 -3.155 1.00 91.06 74 ASP A CA 1
ATOM 576 C C . ASP A 1 74 ? 0.700 2.224 -1.878 1.00 91.06 74 ASP A C 1
ATOM 578 O O . ASP A 1 74 ? 0.187 2.399 -0.771 1.00 91.06 74 ASP A O 1
ATOM 582 N N . GLU A 1 75 ? 1.917 1.681 -2.000 1.00 93.44 75 GLU A N 1
ATOM 583 C CA . GLU A 1 75 ? 2.717 1.315 -0.823 1.00 93.44 75 GLU A CA 1
ATOM 584 C C . GLU A 1 75 ? 3.066 2.556 0.017 1.00 93.44 75 GLU A C 1
ATOM 586 O O . GLU A 1 75 ? 3.063 2.485 1.246 1.00 93.44 75 GLU A O 1
ATOM 591 N N . HIS A 1 76 ? 3.288 3.717 -0.610 1.00 95.00 76 HIS A N 1
ATOM 592 C CA . HIS A 1 76 ? 3.514 4.978 0.097 1.00 95.00 76 HIS A CA 1
ATOM 593 C C . HIS A 1 76 ? 2.284 5.439 0.897 1.00 95.00 76 HIS A C 1
ATOM 595 O O . HIS A 1 76 ? 2.431 5.943 2.015 1.00 95.00 76 HIS A O 1
ATOM 601 N N . LEU A 1 77 ? 1.069 5.245 0.369 1.00 93.62 77 LEU A N 1
ATOM 602 C CA . LEU A 1 77 ? -0.175 5.530 1.096 1.00 93.62 77 LEU A CA 1
ATOM 603 C C . LEU A 1 77 ? -0.312 4.642 2.340 1.00 93.62 77 LEU A C 1
ATOM 605 O O . LEU A 1 77 ? -0.607 5.150 3.423 1.00 93.62 77 LEU A O 1
ATOM 609 N N . ILE A 1 78 ? -0.016 3.346 2.212 1.00 94.00 78 ILE A N 1
ATOM 610 C CA . ILE A 1 78 ? -0.022 2.401 3.339 1.00 94.00 78 ILE A CA 1
ATOM 611 C C . ILE A 1 78 ? 1.027 2.800 4.381 1.00 94.00 78 ILE A C 1
ATOM 613 O O . ILE A 1 78 ? 0.736 2.843 5.576 1.00 94.00 78 ILE A O 1
ATOM 617 N N . THR A 1 79 ? 2.237 3.159 3.949 1.00 95.31 79 THR A N 1
ATOM 618 C CA . THR A 1 79 ? 3.286 3.647 4.849 1.00 95.31 79 THR A CA 1
ATOM 619 C C . THR A 1 79 ? 2.855 4.902 5.610 1.00 95.31 79 THR A C 1
ATOM 621 O O . THR A 1 79 ? 3.063 4.984 6.822 1.00 95.31 79 THR A O 1
ATOM 624 N N . LYS A 1 80 ? 2.241 5.881 4.932 1.00 95.12 80 LYS A N 1
ATOM 625 C CA . LYS A 1 80 ? 1.728 7.101 5.574 1.00 95.12 80 LYS A CA 1
ATOM 626 C C . LYS A 1 80 ? 0.633 6.797 6.594 1.00 95.12 80 LYS A C 1
ATOM 628 O O . LYS A 1 80 ? 0.624 7.424 7.650 1.00 95.12 80 LYS A O 1
ATOM 633 N N . ALA A 1 81 ? -0.250 5.842 6.310 1.00 94.12 81 ALA A N 1
ATOM 634 C CA . ALA A 1 81 ? -1.275 5.416 7.258 1.00 94.12 81 ALA A CA 1
ATOM 635 C C . ALA A 1 81 ? -0.641 4.827 8.530 1.00 94.12 81 ALA A C 1
ATOM 637 O O . ALA A 1 81 ? -0.937 5.279 9.633 1.00 94.12 81 ALA A O 1
ATOM 638 N N . TRP A 1 82 ? 0.337 3.925 8.384 1.00 95.12 82 TRP A N 1
ATOM 639 C CA . TRP A 1 82 ? 1.066 3.370 9.529 1.00 95.12 82 TRP A CA 1
ATOM 640 C C . TRP A 1 82 ? 1.867 4.414 10.318 1.00 95.12 82 TRP A C 1
ATOM 642 O O . TRP A 1 82 ? 2.007 4.286 11.534 1.00 95.12 82 TRP A O 1
ATOM 652 N N . ALA A 1 83 ? 2.378 5.454 9.650 1.00 93.75 83 ALA A N 1
ATO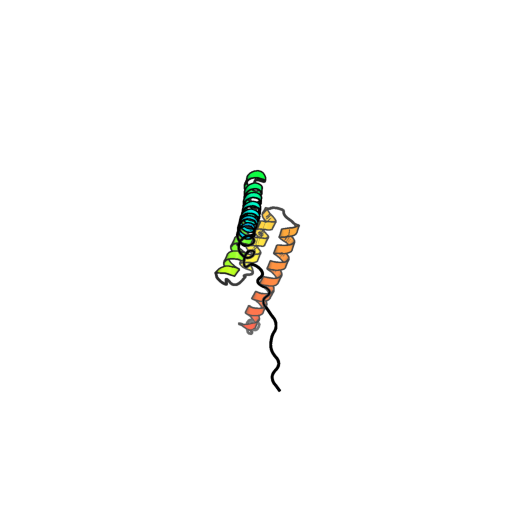M 653 C CA . ALA A 1 83 ? 3.052 6.569 10.313 1.00 93.75 83 ALA A CA 1
ATOM 654 C C . ALA A 1 83 ? 2.090 7.392 11.187 1.00 93.75 83 ALA A C 1
ATOM 656 O O . ALA A 1 83 ? 2.451 7.756 12.303 1.00 93.75 83 ALA A O 1
ATOM 657 N N . ARG A 1 84 ? 0.866 7.656 10.704 1.00 93.62 84 ARG A N 1
ATOM 658 C CA . ARG A 1 84 ? -0.168 8.400 11.451 1.00 93.62 84 ARG A CA 1
ATOM 659 C C . ARG A 1 84 ? -0.638 7.658 12.697 1.00 93.62 84 ARG A C 1
ATOM 661 O O . ARG A 1 84 ? -0.909 8.287 13.709 1.00 93.62 84 ARG A O 1
ATOM 668 N N . GLU A 1 85 ? -0.695 6.332 12.632 1.00 91.44 85 GLU A N 1
ATOM 669 C CA . GLU A 1 85 ? -1.094 5.490 13.765 1.00 91.44 85 GLU A CA 1
ATOM 670 C C . GLU A 1 85 ? -0.002 5.323 14.829 1.00 91.44 85 GLU A C 1
ATOM 672 O O . GLU A 1 85 ? -0.257 4.755 15.888 1.00 91.44 85 GLU A O 1
ATOM 677 N N . GLY A 1 86 ? 1.229 5.771 14.562 1.00 90.81 86 GLY A N 1
ATOM 678 C CA . GLY A 1 86 ? 2.345 5.645 15.502 1.00 90.81 86 GLY A CA 1
ATOM 679 C C . GLY A 1 86 ? 2.885 4.218 15.661 1.00 90.81 86 GLY A C 1
ATOM 680 O O . GLY A 1 86 ? 3.744 3.969 16.507 1.00 90.81 86 GLY A O 1
ATOM 681 N N . ASN A 1 87 ? 2.444 3.261 14.836 1.00 92.12 87 ASN A N 1
ATOM 682 C CA . ASN A 1 87 ? 2.929 1.883 14.889 1.00 92.12 87 ASN A CA 1
ATOM 683 C C . ASN A 1 87 ? 4.281 1.749 14.169 1.00 92.12 87 ASN A C 1
ATOM 685 O O . ASN A 1 87 ? 4.350 1.364 12.999 1.00 92.12 87 ASN A O 1
ATOM 689 N N . GLN A 1 88 ? 5.377 2.037 14.882 1.00 92.81 88 GLN A N 1
ATOM 690 C CA . GLN A 1 88 ? 6.736 2.020 14.319 1.00 92.81 88 GLN A CA 1
ATOM 691 C C . GLN A 1 88 ? 7.104 0.696 13.641 1.00 92.81 88 GLN A C 1
ATOM 693 O O . GLN A 1 88 ? 7.716 0.700 12.573 1.00 92.81 88 GLN A O 1
ATOM 698 N N . ARG A 1 89 ? 6.718 -0.450 14.217 1.00 95.00 89 ARG A N 1
ATOM 699 C CA . ARG A 1 89 ? 7.053 -1.764 13.649 1.00 95.00 89 ARG A CA 1
ATOM 700 C C . ARG A 1 89 ? 6.420 -1.945 12.271 1.00 95.00 89 ARG A C 1
ATOM 702 O O . ARG A 1 89 ? 7.100 -2.349 11.327 1.00 95.00 89 ARG A O 1
ATOM 709 N N . LYS A 1 90 ? 5.125 -1.650 12.153 1.00 94.12 90 LYS A N 1
ATOM 710 C CA . LYS A 1 90 ? 4.388 -1.763 10.888 1.00 94.12 90 LYS A CA 1
ATOM 711 C C . LYS A 1 90 ? 4.816 -0.697 9.885 1.00 94.12 90 LYS A C 1
ATOM 713 O O . LYS A 1 90 ? 4.997 -1.023 8.715 1.00 94.12 90 LYS A O 1
ATOM 718 N N . TYR A 1 91 ? 5.081 0.523 10.347 1.00 94.94 91 TYR A N 1
ATOM 719 C CA . TYR A 1 91 ? 5.636 1.598 9.529 1.00 94.94 91 TYR A CA 1
ATOM 720 C C . TYR A 1 91 ? 6.970 1.201 8.885 1.00 94.94 91 TYR A C 1
ATOM 722 O O . TYR A 1 91 ? 7.121 1.308 7.670 1.00 94.94 91 TYR A O 1
ATOM 730 N N . MET A 1 92 ? 7.918 0.669 9.664 1.00 96.56 92 MET A N 1
ATOM 731 C CA . MET A 1 92 ? 9.218 0.238 9.139 1.00 96.56 92 MET A CA 1
ATOM 732 C C . MET A 1 92 ? 9.071 -0.902 8.125 1.00 96.56 92 MET A C 1
ATOM 734 O O . MET A 1 92 ? 9.728 -0.899 7.084 1.00 96.56 92 MET A O 1
ATOM 738 N N . GLN A 1 93 ? 8.164 -1.851 8.379 1.00 95.56 93 GLN A N 1
ATOM 739 C CA . GLN A 1 93 ? 7.850 -2.905 7.412 1.00 95.56 93 GLN A CA 1
ATOM 740 C C . GLN A 1 93 ? 7.260 -2.337 6.115 1.00 95.56 93 GLN A C 1
ATOM 742 O O . GLN A 1 93 ? 7.686 -2.736 5.032 1.00 95.56 93 GLN A O 1
ATOM 747 N N . ALA A 1 94 ? 6.313 -1.400 6.209 1.00 94.00 94 ALA A N 1
ATOM 748 C CA . ALA A 1 94 ? 5.716 -0.739 5.053 1.00 94.00 94 ALA A CA 1
ATOM 749 C C . ALA A 1 94 ? 6.759 0.065 4.260 1.00 94.00 94 ALA A C 1
ATOM 751 O O . ALA A 1 94 ? 6.832 -0.078 3.043 1.00 94.00 94 ALA A O 1
ATOM 752 N N . LYS A 1 95 ? 7.672 0.773 4.937 1.00 96.31 95 LYS A N 1
ATOM 753 C CA . LYS A 1 95 ? 8.785 1.493 4.300 1.00 96.31 95 LYS A CA 1
ATOM 754 C C . LYS A 1 95 ? 9.700 0.592 3.476 1.00 96.31 95 LYS A C 1
ATOM 756 O O . LYS A 1 95 ? 10.121 0.972 2.383 1.00 96.31 95 LYS A O 1
ATOM 761 N N . VAL A 1 96 ? 10.012 -0.603 3.975 1.00 96.94 96 VAL A N 1
ATOM 762 C CA . VAL A 1 96 ? 10.826 -1.575 3.229 1.00 96.94 96 VAL A CA 1
ATOM 763 C C . VAL A 1 96 ? 10.082 -2.069 1.984 1.00 96.94 96 VAL A C 1
ATOM 765 O O . VAL A 1 96 ? 10.690 -2.182 0.916 1.00 96.94 96 VAL A O 1
ATOM 768 N N . ARG A 1 97 ? 8.771 -2.335 2.094 1.00 94.44 97 ARG A N 1
ATOM 769 C CA . ARG A 1 97 ? 7.937 -2.737 0.947 1.00 94.44 97 ARG A CA 1
ATOM 770 C C . ARG A 1 97 ? 7.847 -1.633 -0.102 1.00 94.44 97 ARG A C 1
ATOM 772 O O . ARG A 1 97 ? 8.112 -1.910 -1.269 1.00 94.44 97 ARG A O 1
ATOM 779 N N . GLU A 1 98 ? 7.569 -0.407 0.331 1.00 95.62 98 GLU A N 1
ATOM 780 C CA . GLU A 1 98 ? 7.537 0.800 -0.497 1.00 95.62 98 GLU A CA 1
ATOM 781 C C . GLU A 1 98 ? 8.845 0.945 -1.272 1.00 95.62 98 GLU A C 1
ATOM 783 O O . GLU A 1 98 ? 8.834 0.892 -2.499 1.00 95.62 98 GLU A O 1
ATOM 788 N N . LYS A 1 99 ? 9.994 0.989 -0.580 1.00 96.12 99 LYS A N 1
ATOM 789 C CA . LYS A 1 99 ? 11.309 1.114 -1.227 1.00 96.12 99 LYS A CA 1
ATOM 790 C C . LYS A 1 99 ? 11.538 0.025 -2.274 1.00 96.12 99 LYS A C 1
ATOM 792 O O . LYS A 1 99 ? 11.999 0.312 -3.377 1.00 96.12 99 LYS A O 1
ATOM 797 N N . ARG A 1 100 ? 11.207 -1.229 -1.952 1.00 95.38 100 ARG A N 1
ATOM 798 C CA . ARG A 1 100 ? 11.369 -2.351 -2.886 1.00 95.38 100 ARG A C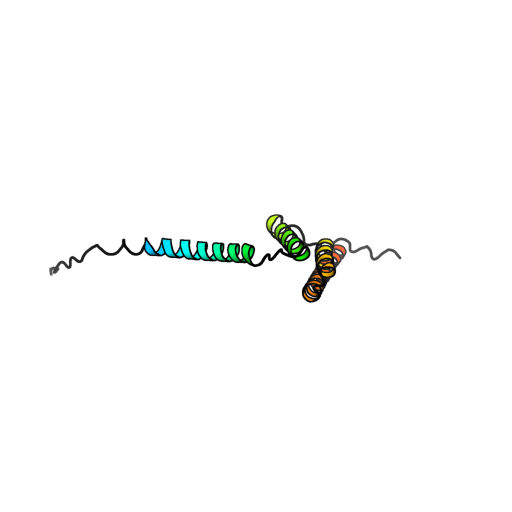A 1
ATOM 799 C C . ARG A 1 100 ? 10.480 -2.199 -4.118 1.00 95.38 100 ARG A C 1
ATOM 801 O O . ARG A 1 100 ? 10.915 -2.555 -5.211 1.00 95.38 100 ARG A O 1
ATOM 808 N N . GLN A 1 101 ? 9.258 -1.701 -3.954 1.00 94.00 101 GLN A N 1
ATOM 809 C CA . GLN A 1 101 ? 8.336 -1.514 -5.066 1.00 94.00 101 GLN A CA 1
ATOM 810 C C . GLN A 1 101 ? 8.748 -0.333 -5.946 1.00 94.00 101 GLN A C 1
ATOM 812 O O . GLN A 1 101 ? 8.821 -0.502 -7.159 1.00 94.00 101 GLN A O 1
ATOM 817 N N . CYS A 1 102 ? 9.144 0.793 -5.351 1.00 93.31 102 CYS A N 1
ATOM 818 C CA . CYS A 1 102 ? 9.661 1.946 -6.088 1.00 93.31 102 CYS A CA 1
ATOM 819 C C . CYS A 1 102 ? 10.907 1.586 -6.908 1.00 93.31 102 CYS A C 1
ATOM 821 O O . CYS A 1 102 ? 10.970 1.913 -8.085 1.00 93.31 102 CYS A O 1
ATOM 823 N N . MET A 1 103 ? 11.851 0.820 -6.345 1.00 93.88 103 MET A N 1
ATOM 824 C CA . MET A 1 103 ? 13.030 0.352 -7.090 1.00 93.88 103 MET A CA 1
ATOM 825 C C . MET A 1 103 ? 12.662 -0.542 -8.281 1.00 93.88 103 MET A C 1
ATOM 827 O O . MET A 1 103 ? 13.288 -0.455 -9.332 1.00 93.88 103 MET A O 1
ATOM 831 N N . ARG A 1 104 ? 11.646 -1.403 -8.143 1.00 91.06 104 ARG A N 1
ATOM 832 C CA . ARG A 1 104 ? 11.168 -2.250 -9.250 1.00 91.06 104 ARG A CA 1
ATOM 833 C C . ARG A 1 104 ? 10.512 -1.430 -10.351 1.00 91.06 104 ARG A C 1
ATOM 835 O O . ARG A 1 104 ? 10.699 -1.736 -11.521 1.00 91.06 104 ARG A O 1
ATOM 842 N N . GLU A 1 105 ? 9.723 -0.428 -9.986 1.00 91.19 105 GLU A N 1
ATOM 843 C CA . GLU A 1 105 ? 9.097 0.465 -10.962 1.00 91.19 105 GLU A CA 1
ATOM 844 C C . GLU A 1 105 ? 10.127 1.342 -11.661 1.00 91.19 105 GLU A C 1
ATOM 846 O O . GLU A 1 105 ? 10.076 1.477 -12.879 1.00 91.19 105 GLU A O 1
ATOM 851 N N . GLN A 1 106 ? 11.111 1.846 -10.919 1.00 88.62 106 GLN A N 1
ATOM 852 C CA . GLN A 1 106 ? 12.226 2.601 -11.470 1.00 88.62 106 GLN A CA 1
ATOM 853 C C . GLN A 1 106 ? 13.067 1.741 -12.428 1.00 88.62 106 GLN A C 1
ATOM 855 O O . GLN A 1 106 ? 13.390 2.188 -13.523 1.00 88.62 106 GLN A O 1
ATOM 860 N N . ALA A 1 107 ? 13.360 0.486 -12.069 1.00 88.25 107 ALA A N 1
ATOM 861 C CA . ALA A 1 107 ? 14.045 -0.452 -12.959 1.00 88.25 107 ALA A CA 1
ATOM 862 C C . ALA A 1 107 ? 13.243 -0.712 -14.246 1.00 88.25 107 ALA A C 1
ATOM 864 O O . ALA A 1 107 ? 13.801 -0.625 -15.334 1.00 88.25 107 ALA A O 1
ATOM 865 N N . ARG A 1 108 ? 11.922 -0.928 -14.143 1.00 86.94 108 ARG A N 1
ATOM 866 C CA . ARG A 1 108 ? 11.051 -1.059 -15.325 1.00 86.94 108 ARG A CA 1
ATOM 867 C C . ARG A 1 108 ? 11.051 0.200 -16.186 1.00 86.94 108 ARG A C 1
ATOM 869 O O . ARG A 1 108 ? 11.047 0.092 -17.404 1.00 86.94 108 ARG A O 1
ATOM 876 N N . MET A 1 109 ? 11.042 1.385 -15.574 1.00 82.00 109 MET A N 1
ATOM 877 C CA . MET A 1 109 ? 11.127 2.647 -16.313 1.00 82.00 109 MET A CA 1
ATOM 878 C C . MET A 1 109 ? 12.431 2.738 -17.108 1.00 82.00 109 MET A C 1
ATOM 880 O O . MET A 1 109 ? 12.382 3.114 -18.274 1.00 82.00 109 MET A O 1
ATOM 884 N N . TYR A 1 110 ? 13.566 2.340 -16.524 1.00 79.62 110 TYR A N 1
ATOM 885 C CA . TYR A 1 110 ? 14.853 2.321 -17.226 1.00 79.62 110 TYR A CA 1
ATOM 886 C C . TYR A 1 110 ? 14.925 1.277 -18.347 1.00 79.62 110 TYR A C 1
ATOM 888 O O . TYR A 1 110 ? 15.563 1.534 -19.362 1.00 79.62 110 TYR A O 1
ATOM 896 N N . GLU A 1 111 ? 14.258 0.131 -18.201 1.00 79.19 111 GLU A N 1
ATOM 897 C CA . GLU A 1 111 ? 14.133 -0.864 -19.279 1.00 79.19 111 GLU A CA 1
ATOM 898 C C . GLU A 1 111 ? 13.273 -0.349 -20.446 1.00 79.19 111 GLU A C 1
ATOM 900 O O . GLU A 1 111 ? 13.566 -0.636 -21.603 1.00 79.19 111 GLU A O 1
ATOM 905 N N . LEU A 1 112 ? 12.215 0.412 -20.149 1.00 76.81 112 LEU A N 1
ATOM 906 C CA . LEU A 1 112 ? 11.286 0.959 -21.144 1.00 76.81 112 LEU A CA 1
ATOM 907 C C . LEU A 1 112 ? 11.803 2.237 -21.827 1.00 76.81 112 LEU A C 1
ATOM 909 O O . LEU A 1 112 ? 11.431 2.499 -22.968 1.00 76.81 112 LEU A O 1
ATOM 913 N N . TYR A 1 113 ? 12.644 3.024 -21.152 1.00 64.88 113 TYR A N 1
ATOM 914 C CA . TYR A 1 113 ? 13.179 4.297 -21.649 1.00 64.88 113 TYR A CA 1
ATOM 915 C C . TYR A 1 113 ? 14.694 4.399 -21.403 1.00 64.88 113 TYR A C 1
ATOM 917 O O . TYR A 1 113 ? 15.129 5.123 -20.499 1.00 64.88 113 TYR A O 1
ATOM 925 N N . PRO A 1 114 ? 15.515 3.702 -22.209 1.00 63.38 114 PRO A N 1
ATOM 926 C CA . PRO A 1 114 ? 16.966 3.677 -22.026 1.00 63.38 114 PRO A CA 1
ATOM 927 C C . PRO A 1 114 ? 17.651 5.041 -22.265 1.00 63.38 114 PRO A C 1
ATOM 929 O O . PRO A 1 114 ? 18.709 5.291 -21.689 1.00 63.38 114 PRO A O 1
ATOM 932 N N . ASP A 1 115 ? 17.038 5.950 -23.036 1.00 55.91 115 ASP A N 1
ATOM 933 C CA . ASP A 1 115 ? 17.693 7.160 -23.577 1.00 55.91 115 ASP A CA 1
ATOM 934 C C . ASP A 1 115 ? 17.487 8.474 -22.801 1.00 55.91 115 ASP A C 1
ATOM 936 O O . ASP A 1 115 ? 17.898 9.542 -23.246 1.00 55.91 115 ASP A O 1
ATOM 940 N N . SER A 1 116 ? 16.948 8.455 -21.581 1.00 55.94 116 SER A N 1
ATOM 941 C CA . SER A 1 116 ? 16.886 9.688 -20.762 1.00 55.94 116 SER A CA 1
ATOM 942 C C . SER A 1 116 ? 18.230 10.083 -20.115 1.00 55.94 116 SER A C 1
ATOM 944 O O . SER A 1 116 ? 18.271 10.948 -19.241 1.00 55.94 116 SER A O 1
ATOM 946 N N . ARG A 1 117 ? 19.345 9.471 -20.542 1.00 53.44 117 ARG A N 1
ATOM 947 C CA . ARG A 1 117 ? 20.716 9.862 -20.161 1.00 53.44 117 ARG A CA 1
ATOM 948 C C . ARG A 1 117 ? 21.406 10.809 -21.145 1.00 53.44 117 ARG A C 1
ATOM 950 O O . ARG A 1 117 ? 22.498 11.271 -20.832 1.00 53.44 117 ARG A O 1
ATOM 957 N N . SER A 1 118 ? 20.792 11.141 -22.277 1.00 50.59 118 SER A N 1
ATOM 958 C CA . SER A 1 118 ? 21.324 12.123 -23.228 1.00 50.59 118 SER A CA 1
ATOM 959 C C . SER A 1 118 ? 20.496 13.406 -23.222 1.00 50.59 118 SER A C 1
ATOM 961 O O . SER A 1 118 ? 19.842 13.746 -24.201 1.00 50.59 118 SER A O 1
ATOM 963 N N . VAL A 1 119 ? 20.526 14.127 -22.105 1.00 48.97 119 VAL A N 1
ATOM 964 C CA . VAL A 1 119 ? 20.383 15.586 -22.136 1.00 48.97 119 VAL A CA 1
ATOM 965 C C . VAL A 1 119 ? 21.580 16.123 -21.364 1.00 48.97 119 VAL A C 1
ATOM 967 O O . VAL A 1 119 ? 21.564 16.202 -20.137 1.00 48.97 119 VAL A O 1
ATOM 970 N N . THR A 1 120 ? 22.663 16.317 -22.116 1.00 44.19 120 THR A N 1
ATOM 971 C CA . THR A 1 120 ? 23.796 17.183 -21.765 1.00 44.19 120 THR A CA 1
ATOM 972 C C . THR A 1 120 ? 23.331 18.597 -21.479 1.00 44.19 120 THR A 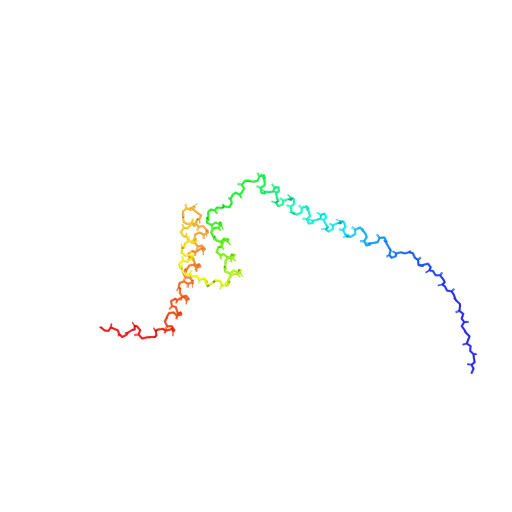C 1
ATOM 974 O O . THR A 1 120 ? 22.430 19.051 -22.223 1.00 44.19 120 THR A O 1
#

Foldseek 3Di:
DDDDDDDDDDDDDDDPPPPPPVVVVVVVVVVVVVVVVVVVCVVPVVPPPQPLRVLVVVVVVCCVPVVDDDALVSLVVSLVSCVVVVVVVSNVVSVVVSVVRHVVVVVVVCVVPVPPVPDD

Sequence (120 aa):
MKWSAPPVARKFSLGARFDRQGRRSGLADASAWMKATALFCLALCACRPSEAELLEQKYRRSVDIYGQRRSCADEHLITKAWAREGNQRKYMQAKVREKRQCMREQARMYELYPDSRSVT

pLDDT: mean 71.7, std 20.9, range [30.58, 96.94]

Secondary structure (DSSP, 8-state):
---------------TTSHHHHHHHHHHHHHHHHHHHHHHHHHHH--PPPHHHHHHHHHHHHHHHH-PPP-HHHHHHHHHHHHHTT-HHHHHHHHHHHHHHHHHHHHHHHHH-TTTT---

Radius of gyration: 31.09 Å; chains: 1; bounding box: 50×104×46 Å